Protein AF-A0A2M6ZY65-F1 (afdb_monomer_lite)

pLDDT: mean 92.09, std 5.79, range [55.28, 96.69]

Structure (mmCIF, N/CA/C/O backbone):
data_AF-A0A2M6ZY65-F1
#
_entry.id   AF-A0A2M6ZY65-F1
#
loop_
_atom_site.group_PDB
_atom_site.id
_atom_site.type_symbol
_atom_site.label_atom_id
_atom_site.label_alt_id
_atom_site.label_comp_id
_atom_site.label_asym_id
_atom_site.label_entity_id
_atom_site.label_seq_id
_atom_site.pdbx_PDB_ins_code
_atom_site.Cartn_x
_atom_site.Cartn_y
_atom_site.Cartn_z
_atom_site.occupancy
_atom_site.B_iso_or_equiv
_atom_site.auth_seq_id
_atom_site.auth_comp_id
_atom_site.auth_asym_id
_atom_site.auth_atom_id
_atom_site.pdbx_PDB_model_num
ATOM 1 N N . MET A 1 1 ? -19.232 5.343 39.279 1.00 91.12 1 MET A N 1
ATOM 2 C CA . MET A 1 1 ? -18.001 4.617 38.867 1.00 91.12 1 MET A CA 1
ATOM 3 C C . MET A 1 1 ? -17.175 5.517 37.962 1.00 91.12 1 MET A C 1
ATOM 5 O O . MET A 1 1 ? -17.716 6.504 37.488 1.00 91.12 1 MET A O 1
ATOM 9 N N . GLN A 1 2 ? -15.892 5.229 37.730 1.00 94.69 2 GLN A N 1
ATOM 10 C CA . GLN A 1 2 ? -15.025 6.098 36.925 1.00 94.69 2 GLN A CA 1
ATOM 11 C C . GLN A 1 2 ? -14.389 5.322 35.768 1.00 94.69 2 GLN A C 1
ATOM 13 O O . GLN A 1 2 ? -13.872 4.224 35.966 1.00 94.69 2 GLN A O 1
ATOM 18 N N . CYS A 1 3 ? -14.427 5.889 34.561 1.00 94.38 3 CYS A N 1
ATOM 19 C CA . CYS A 1 3 ? -13.760 5.318 33.395 1.00 94.38 3 CYS A CA 1
ATOM 20 C C . CYS A 1 3 ? -12.231 5.409 33.554 1.00 94.38 3 CYS A C 1
ATOM 22 O O . CYS A 1 3 ? -11.716 6.518 33.704 1.00 94.38 3 CYS A O 1
ATOM 24 N N . PRO A 1 4 ? -11.478 4.296 33.458 1.00 93.88 4 PRO A N 1
ATOM 25 C CA . PRO A 1 4 ? -10.026 4.307 33.648 1.00 93.88 4 PRO A CA 1
ATOM 26 C C . PRO A 1 4 ? -9.258 4.940 32.478 1.00 93.88 4 PRO A C 1
ATOM 28 O O . PRO A 1 4 ? -8.078 5.240 32.619 1.00 93.88 4 PRO A O 1
ATOM 31 N N . VAL A 1 5 ? -9.903 5.133 31.322 1.00 93.81 5 VAL A N 1
ATOM 32 C CA . VAL A 1 5 ? -9.260 5.679 30.115 1.00 93.81 5 VAL A CA 1
ATOM 33 C C . VAL A 1 5 ? -9.336 7.205 30.080 1.00 93.81 5 VAL A C 1
ATOM 35 O O . VAL A 1 5 ? -8.338 7.864 29.807 1.00 93.81 5 VAL A O 1
ATOM 38 N N . CYS A 1 6 ? -10.510 7.777 30.361 1.00 94.06 6 CYS A N 1
ATOM 39 C CA . CYS A 1 6 ? -10.744 9.223 30.259 1.00 94.06 6 CYS A CA 1
ATOM 40 C C . CYS A 1 6 ? -11.062 9.911 31.591 1.00 94.06 6 CYS A C 1
ATOM 42 O O . CYS A 1 6 ? -11.256 11.123 31.616 1.00 94.06 6 CYS A O 1
ATOM 44 N N . GLY A 1 7 ? -11.165 9.159 32.692 1.00 93.44 7 GLY A N 1
ATOM 45 C CA . GLY A 1 7 ? -11.458 9.699 34.021 1.00 93.44 7 GLY A CA 1
ATOM 46 C C . GLY A 1 7 ? -12.900 10.174 34.223 1.00 93.44 7 GLY A C 1
ATOM 47 O O . GLY A 1 7 ? -13.213 10.688 35.295 1.00 93.44 7 GLY A O 1
ATOM 48 N N . ARG A 1 8 ? -13.788 10.009 33.232 1.00 94.25 8 ARG A N 1
ATOM 49 C CA . ARG A 1 8 ? -15.199 10.408 33.323 1.00 94.25 8 ARG A CA 1
ATOM 50 C C . ARG A 1 8 ? -15.939 9.587 34.381 1.00 94.25 8 ARG A C 1
ATOM 52 O O . ARG A 1 8 ? -15.872 8.357 34.364 1.00 94.25 8 ARG A O 1
ATOM 59 N N . GLU A 1 9 ? -16.687 10.262 35.250 1.00 95.88 9 GLU A N 1
ATOM 60 C CA . GLU A 1 9 ? -17.648 9.608 36.141 1.00 95.88 9 GLU A CA 1
ATOM 61 C C . GLU A 1 9 ? -18.894 9.153 35.368 1.00 95.88 9 GLU A C 1
ATOM 63 O O . GLU A 1 9 ? -19.422 9.872 34.516 1.00 95.88 9 GLU A O 1
ATOM 68 N N . VAL A 1 10 ? -19.338 7.934 35.659 1.00 94.38 10 VAL A N 1
ATOM 69 C CA . VAL A 1 10 ? -20.491 7.261 35.049 1.00 94.38 10 VAL A CA 1
ATOM 70 C C . VAL A 1 10 ? -21.372 6.646 36.131 1.00 94.38 10 VAL A C 1
ATOM 72 O O . VAL A 1 10 ? -20.880 6.252 37.200 1.00 94.38 10 VAL A O 1
ATOM 75 N N . ASN A 1 11 ? -22.670 6.576 35.859 1.00 92.75 11 ASN A N 1
ATOM 76 C CA . ASN A 1 11 ? -23.680 6.242 36.859 1.00 92.75 11 ASN A CA 1
ATOM 77 C C . ASN A 1 11 ? -23.746 4.737 37.128 1.00 92.75 11 ASN A C 1
ATOM 79 O O . ASN A 1 11 ? -23.867 4.320 38.279 1.00 92.75 11 ASN A O 1
ATOM 83 N N . ASP A 1 12 ? -23.609 3.927 36.077 1.00 95.00 12 ASP A N 1
ATOM 84 C CA . ASP A 1 12 ? -23.749 2.475 36.133 1.00 95.00 12 ASP A CA 1
ATOM 85 C C . ASP A 1 12 ? -22.747 1.741 35.224 1.00 95.00 12 ASP A C 1
ATOM 87 O O . ASP A 1 12 ? -21.889 2.335 34.559 1.00 95.00 12 ASP A O 1
ATOM 91 N N . GLU A 1 13 ? -22.791 0.411 35.287 1.00 94.12 13 GLU A N 1
ATOM 92 C CA . GLU A 1 13 ? -21.838 -0.459 34.601 1.00 94.12 13 GLU A CA 1
ATOM 93 C C . GLU A 1 13 ? -22.082 -0.460 33.088 1.00 94.12 13 GLU A C 1
ATOM 95 O O . GLU A 1 13 ? -21.135 -0.560 32.309 1.00 94.12 13 GLU A O 1
ATOM 100 N N . ALA A 1 14 ? -23.332 -0.272 32.656 1.00 95.94 14 ALA A N 1
ATOM 101 C CA . ALA A 1 14 ? -23.675 -0.193 31.245 1.00 95.94 14 ALA A CA 1
ATOM 102 C C . ALA A 1 14 ? -23.091 1.078 30.607 1.00 95.94 14 ALA A C 1
ATOM 104 O O . ALA A 1 14 ? -22.488 1.008 29.533 1.00 95.94 14 ALA A O 1
ATOM 105 N N . GLU A 1 15 ? -23.183 2.224 31.286 1.00 95.44 15 GLU A N 1
ATOM 106 C CA . GLU A 1 15 ? -22.538 3.472 30.872 1.00 95.44 15 GLU A CA 1
ATOM 107 C C . GLU A 1 15 ? -21.007 3.349 30.857 1.00 95.44 15 GLU A C 1
ATOM 109 O O . GLU A 1 15 ? -20.357 3.840 29.927 1.00 95.44 15 GLU A O 1
ATOM 114 N N . LEU A 1 16 ? -20.419 2.660 31.843 1.00 95.75 16 LEU A N 1
ATOM 115 C CA . LEU A 1 16 ? -18.979 2.393 31.877 1.00 95.75 16 LEU A CA 1
ATOM 116 C C . LEU A 1 16 ? -18.536 1.556 30.670 1.00 95.75 16 LEU A C 1
ATOM 118 O O . LEU A 1 16 ? -17.585 1.923 29.977 1.00 95.75 16 LEU A O 1
ATOM 122 N N . MET A 1 17 ? -19.251 0.468 30.382 1.00 96.19 17 MET A N 1
ATOM 123 C CA . MET A 1 17 ? -18.965 -0.415 29.250 1.00 96.19 17 MET A CA 1
ATOM 124 C C . MET A 1 17 ? -19.149 0.294 27.907 1.00 96.19 17 MET A C 1
ATOM 126 O O . MET A 1 17 ? -18.331 0.117 26.999 1.00 96.19 17 MET A O 1
ATOM 130 N N . ALA A 1 18 ? -20.163 1.151 27.776 1.00 96.25 18 ALA A N 1
ATOM 131 C CA . ALA A 1 18 ? -20.350 1.980 26.589 1.00 96.25 18 ALA A CA 1
ATOM 132 C C . ALA A 1 18 ? -19.190 2.975 26.401 1.00 96.25 18 ALA A C 1
ATOM 134 O O . ALA A 1 18 ? -18.673 3.125 25.289 1.00 96.25 18 ALA A O 1
ATOM 135 N N . CYS A 1 19 ? -18.730 3.612 27.484 1.00 95.38 19 CYS A N 1
ATOM 136 C CA . CYS A 1 19 ? -17.587 4.525 27.459 1.00 95.38 19 CYS A CA 1
ATOM 137 C C . CYS A 1 19 ? -16.294 3.807 27.040 1.00 95.38 19 CYS A C 1
ATOM 139 O O . CYS A 1 19 ? -15.581 4.283 26.156 1.00 95.38 19 CYS A O 1
ATOM 141 N N . LEU A 1 20 ? -16.013 2.639 27.625 1.00 96.19 20 LEU A N 1
ATOM 142 C CA . LEU A 1 20 ? -14.854 1.811 27.278 1.00 96.19 20 LEU A CA 1
ATOM 143 C C . LEU A 1 20 ? -14.895 1.346 25.817 1.00 96.19 20 LEU A C 1
ATOM 145 O O . LEU A 1 20 ? -13.900 1.458 25.103 1.00 96.19 20 LEU A O 1
ATOM 149 N N . THR A 1 21 ? -16.059 0.898 25.343 1.00 96.19 21 THR A N 1
ATOM 150 C CA . THR A 1 21 ? -16.242 0.455 23.952 1.00 96.19 21 THR A CA 1
ATOM 151 C C . THR A 1 21 ? -15.987 1.591 22.960 1.00 96.19 21 THR A C 1
ATOM 153 O O . THR A 1 21 ? -15.378 1.377 21.909 1.00 96.19 21 THR A O 1
ATOM 156 N N . ASN A 1 22 ? -16.411 2.814 23.288 1.00 96.50 22 ASN A N 1
ATOM 157 C CA . ASN A 1 22 ? -16.130 3.979 22.453 1.00 96.50 22 ASN A CA 1
ATOM 158 C C . ASN A 1 22 ? -14.630 4.278 22.384 1.00 96.50 22 ASN A C 1
ATOM 160 O O . ASN A 1 22 ? -14.116 4.456 21.281 1.00 96.50 22 ASN A O 1
ATOM 164 N N . HIS A 1 23 ? -13.911 4.229 23.507 1.00 96.31 23 HIS A N 1
ATOM 165 C CA . HIS A 1 23 ? -12.458 4.408 23.494 1.00 96.31 23 HIS A CA 1
ATOM 166 C C . HIS A 1 23 ? -11.732 3.331 22.695 1.00 96.31 23 HIS A C 1
ATOM 168 O O . HIS A 1 23 ? -10.832 3.648 21.924 1.00 96.31 23 HIS A O 1
ATOM 174 N N . MET A 1 24 ? -12.144 2.067 22.811 1.00 95.19 24 MET A N 1
ATOM 175 C CA . MET A 1 24 ? -11.568 0.996 21.994 1.00 95.19 24 MET A CA 1
ATOM 176 C C . MET A 1 24 ? -11.770 1.254 20.495 1.00 95.19 24 MET A C 1
ATOM 178 O O . MET A 1 24 ? -10.861 1.022 19.700 1.00 95.19 24 MET A O 1
ATOM 182 N N . ARG A 1 25 ? -12.937 1.776 20.095 1.00 96.69 25 ARG A N 1
ATOM 183 C CA . ARG A 1 25 ? -13.215 2.144 18.699 1.00 96.69 25 ARG A CA 1
ATOM 184 C C . ARG A 1 25 ? -12.363 3.326 18.230 1.00 96.69 25 ARG A C 1
ATOM 186 O O . ARG A 1 25 ? -11.849 3.301 17.109 1.00 96.69 25 ARG A O 1
ATOM 193 N N . GLU A 1 26 ? -12.229 4.357 19.059 1.00 96.56 26 GLU A N 1
ATOM 194 C CA . GLU A 1 26 ? -11.381 5.522 18.778 1.00 96.56 26 GLU A CA 1
ATOM 195 C C . GLU A 1 26 ? -9.919 5.105 18.612 1.00 96.56 26 GLU A C 1
ATOM 197 O O . GLU A 1 26 ? -9.275 5.484 17.632 1.00 96.56 26 GLU A O 1
ATOM 202 N N . GLU A 1 27 ? -9.428 4.256 19.512 1.00 95.38 27 GLU A N 1
ATOM 203 C CA . GLU A 1 27 ? -8.069 3.728 19.482 1.00 95.38 27 GLU A CA 1
ATOM 204 C C . GLU A 1 27 ? -7.821 2.875 18.236 1.00 95.38 27 GLU A C 1
ATOM 206 O O . GLU A 1 27 ? -6.848 3.104 17.520 1.00 95.38 27 GLU A O 1
ATOM 211 N N . ALA A 1 28 ? -8.737 1.963 17.900 1.00 95.25 28 ALA A N 1
ATOM 212 C CA . ALA A 1 28 ? -8.650 1.173 16.674 1.00 95.25 28 ALA A CA 1
ATOM 213 C C . ALA A 1 28 ? -8.623 2.067 15.420 1.00 95.25 28 ALA A C 1
ATOM 215 O O . ALA A 1 28 ? -7.847 1.837 14.493 1.00 95.25 28 ALA A O 1
ATOM 216 N N . THR A 1 29 ? -9.427 3.134 15.405 1.00 96.12 29 THR A N 1
ATOM 217 C CA . THR A 1 29 ? -9.440 4.108 14.302 1.00 96.12 29 THR A CA 1
ATOM 218 C C . THR A 1 29 ? -8.118 4.873 14.213 1.00 96.12 29 THR A C 1
ATOM 220 O O . THR A 1 29 ? -7.620 5.126 13.113 1.00 96.12 29 THR A O 1
ATOM 223 N N . ARG A 1 30 ? -7.532 5.251 15.354 1.00 95.81 30 ARG A N 1
ATOM 224 C CA . ARG A 1 30 ? -6.224 5.914 15.413 1.00 95.81 30 ARG A CA 1
ATOM 225 C C . ARG A 1 30 ? -5.125 4.997 14.883 1.00 95.81 30 ARG A C 1
ATOM 227 O O . ARG A 1 30 ? -4.390 5.407 13.988 1.00 95.81 30 ARG A O 1
ATOM 234 N N . GLN A 1 31 ? -5.079 3.756 15.357 1.00 95.38 31 GLN A N 1
ATOM 235 C CA . GLN A 1 31 ? -4.108 2.755 14.915 1.00 95.38 31 GLN A CA 1
ATOM 236 C C . GLN A 1 31 ? -4.227 2.465 13.417 1.00 95.38 31 GLN A C 1
ATOM 238 O O . GLN A 1 31 ? -3.216 2.412 12.722 1.00 95.38 31 GLN A O 1
ATOM 243 N N . ALA A 1 32 ? -5.448 2.368 12.879 1.00 95.12 32 ALA A N 1
ATOM 244 C CA . ALA A 1 32 ? -5.657 2.195 11.442 1.00 95.12 32 ALA A CA 1
ATOM 245 C C . ALA A 1 32 ? -5.067 3.360 10.624 1.00 95.12 32 ALA A C 1
ATOM 247 O O . ALA A 1 32 ? -4.404 3.137 9.609 1.00 95.12 32 ALA A O 1
ATOM 248 N N . LYS A 1 33 ? -5.247 4.607 11.084 1.00 95.38 33 LYS A N 1
ATOM 249 C CA . LYS A 1 33 ? -4.667 5.799 10.439 1.00 95.38 33 LYS A CA 1
ATOM 250 C C . LYS A 1 33 ? -3.143 5.833 10.538 1.00 95.38 33 LYS A C 1
ATOM 252 O O . LYS A 1 33 ? -2.477 6.207 9.574 1.00 95.38 33 LYS A O 1
ATOM 257 N N . GLU A 1 34 ? -2.582 5.474 11.687 1.00 95.62 34 GLU A N 1
ATOM 258 C CA . GLU A 1 34 ? -1.129 5.399 11.871 1.00 95.62 34 GLU A CA 1
ATOM 259 C C . GLU A 1 34 ? -0.514 4.326 10.976 1.00 95.62 34 GLU A C 1
ATOM 261 O O . GLU A 1 34 ? 0.455 4.596 10.268 1.00 95.62 34 GLU A O 1
ATOM 266 N N . MET A 1 35 ? -1.138 3.153 10.906 1.00 94.19 35 MET A N 1
ATOM 267 C CA . MET A 1 35 ? -0.718 2.081 10.014 1.00 94.19 35 MET A CA 1
ATOM 268 C C . MET A 1 35 ? -0.789 2.509 8.542 1.00 94.19 35 MET A C 1
ATOM 270 O O . MET A 1 35 ? 0.166 2.296 7.797 1.00 94.19 35 MET A O 1
ATOM 274 N N . GLN A 1 36 ? -1.854 3.206 8.126 1.00 93.81 36 GLN A N 1
ATOM 275 C CA . GLN A 1 36 ? -1.945 3.782 6.780 1.00 93.81 36 GLN A CA 1
ATOM 276 C C . GLN A 1 36 ? -0.784 4.746 6.484 1.00 93.81 36 GLN A C 1
ATOM 278 O O . GLN A 1 36 ? -0.211 4.702 5.396 1.00 93.81 36 GLN A O 1
ATOM 283 N N . ARG A 1 37 ? -0.401 5.601 7.441 1.00 94.50 37 ARG A N 1
ATOM 284 C CA . ARG A 1 37 ? 0.749 6.507 7.279 1.00 94.50 37 ARG A CA 1
ATOM 285 C C . ARG A 1 37 ? 2.057 5.744 7.106 1.00 94.50 37 ARG A C 1
ATOM 287 O O . ARG A 1 37 ? 2.837 6.098 6.227 1.00 94.50 37 ARG A O 1
ATOM 294 N N . VAL A 1 38 ? 2.278 4.695 7.897 1.00 94.56 38 VAL A N 1
ATOM 295 C CA . VAL A 1 38 ? 3.470 3.842 7.778 1.00 94.56 38 VAL A CA 1
ATOM 296 C C . VAL A 1 38 ? 3.535 3.188 6.396 1.00 94.56 38 VAL A C 1
ATOM 298 O O . VAL A 1 38 ? 4.581 3.241 5.752 1.00 94.56 38 VAL A O 1
ATOM 301 N N . TYR A 1 39 ? 2.417 2.655 5.893 1.00 91.38 39 TYR A N 1
ATOM 3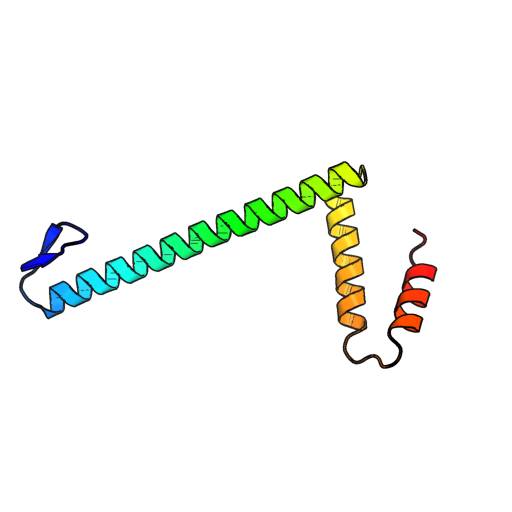02 C CA . TYR A 1 39 ? 2.353 2.099 4.539 1.00 91.38 39 TYR A CA 1
ATOM 303 C C . TYR A 1 39 ? 2.695 3.138 3.465 1.00 91.38 39 TYR A C 1
ATOM 305 O O . TYR A 1 39 ? 3.514 2.863 2.590 1.00 91.38 39 TYR A O 1
ATOM 313 N N . LEU A 1 40 ? 2.135 4.350 3.553 1.00 91.44 40 LEU A N 1
ATOM 314 C CA . LEU A 1 40 ? 2.447 5.430 2.612 1.00 91.44 40 LEU A CA 1
ATOM 315 C C . LEU A 1 40 ? 3.931 5.819 2.651 1.00 91.44 40 LEU A C 1
ATOM 317 O O . LEU A 1 40 ? 4.541 5.995 1.599 1.00 91.44 40 LEU A O 1
ATOM 321 N N . MET A 1 41 ? 4.528 5.914 3.842 1.00 93.56 41 MET A N 1
ATOM 322 C CA . MET A 1 41 ? 5.958 6.203 3.989 1.00 93.56 41 MET A CA 1
ATOM 323 C C . MET A 1 41 ? 6.832 5.096 3.393 1.00 93.56 41 MET A C 1
ATOM 325 O O . MET A 1 41 ? 7.832 5.390 2.740 1.00 93.56 41 MET A O 1
ATOM 329 N N . MET A 1 42 ? 6.449 3.831 3.575 1.00 94.12 42 MET A N 1
ATOM 330 C CA . MET A 1 42 ? 7.160 2.698 2.987 1.00 94.12 42 MET A CA 1
ATOM 331 C C . MET A 1 42 ? 7.100 2.733 1.456 1.00 94.12 42 MET A C 1
ATOM 333 O O . MET A 1 42 ? 8.143 2.621 0.813 1.00 94.12 42 MET A O 1
ATOM 337 N N . MET A 1 43 ? 5.920 2.959 0.869 1.00 91.44 43 MET A N 1
ATOM 338 C CA . MET A 1 43 ? 5.781 3.093 -0.587 1.00 91.44 43 MET A CA 1
ATOM 339 C C . MET A 1 43 ? 6.575 4.286 -1.125 1.00 91.44 43 MET A C 1
ATOM 341 O O . MET A 1 43 ? 7.247 4.166 -2.144 1.00 91.44 43 MET A O 1
ATOM 345 N N . ALA A 1 44 ? 6.547 5.427 -0.429 1.00 91.94 44 ALA A N 1
ATOM 346 C CA . ALA A 1 44 ? 7.328 6.600 -0.811 1.00 91.94 44 ALA A CA 1
ATOM 347 C C . ALA A 1 44 ? 8.839 6.312 -0.790 1.00 91.94 44 ALA A C 1
ATOM 349 O O . ALA A 1 44 ? 9.554 6.723 -1.702 1.00 91.94 44 ALA A O 1
ATOM 350 N N . SER A 1 45 ? 9.322 5.567 0.209 1.00 94.12 45 SER A N 1
ATOM 351 C CA . SER A 1 45 ? 10.719 5.124 0.288 1.00 94.12 45 SER A CA 1
ATOM 352 C C . SER A 1 45 ? 11.089 4.188 -0.866 1.00 94.12 45 SER A C 1
ATOM 354 O O . SER A 1 45 ? 12.099 4.405 -1.532 1.00 94.12 45 SER A O 1
ATOM 356 N N . GLN A 1 46 ? 10.245 3.195 -1.168 1.00 91.81 46 GLN A N 1
ATOM 357 C CA . GLN A 1 46 ? 10.455 2.267 -2.285 1.00 91.81 46 GLN A CA 1
ATOM 358 C C . GLN A 1 46 ? 10.481 2.990 -3.635 1.00 91.81 46 GLN A C 1
ATOM 360 O O . GLN A 1 46 ? 11.390 2.755 -4.429 1.00 91.81 46 GLN A O 1
ATOM 365 N N . LEU A 1 47 ? 9.539 3.910 -3.866 1.00 92.62 47 LEU A N 1
ATOM 366 C CA . LEU A 1 47 ? 9.509 4.744 -5.066 1.00 92.62 47 LEU A CA 1
ATOM 367 C C . LEU A 1 47 ? 10.764 5.615 -5.161 1.00 92.62 47 LEU A C 1
ATOM 369 O O . LEU A 1 47 ? 11.392 5.671 -6.210 1.00 92.62 47 LEU A O 1
ATOM 373 N N . THR A 1 48 ? 11.169 6.247 -4.057 1.00 91.94 48 THR A N 1
ATOM 374 C CA . THR A 1 48 ? 12.388 7.069 -4.015 1.00 91.94 48 THR A CA 1
ATOM 375 C C . THR A 1 48 ? 13.623 6.240 -4.353 1.00 91.94 48 THR A C 1
ATOM 377 O O . THR A 1 48 ? 14.427 6.662 -5.178 1.00 91.94 48 THR A O 1
ATOM 380 N N . MET A 1 49 ? 13.767 5.052 -3.755 1.00 95.00 49 MET A N 1
ATOM 381 C CA . MET A 1 49 ? 14.884 4.160 -4.057 1.00 95.00 49 MET A CA 1
ATOM 382 C C . MET A 1 49 ? 14.887 3.737 -5.520 1.00 95.00 49 MET A C 1
ATOM 384 O O . MET A 1 49 ? 15.934 3.829 -6.143 1.00 95.00 49 MET A O 1
ATOM 388 N N . ALA A 1 50 ? 13.741 3.334 -6.073 1.00 90.81 50 ALA A N 1
ATOM 389 C CA . ALA A 1 50 ? 13.635 2.965 -7.481 1.00 90.81 50 ALA A CA 1
ATOM 390 C C . ALA A 1 50 ? 14.057 4.122 -8.400 1.00 90.81 50 ALA A C 1
ATOM 392 O O . ALA A 1 50 ? 14.912 3.931 -9.255 1.00 90.81 50 ALA A O 1
ATOM 393 N N . CYS A 1 51 ? 13.562 5.342 -8.162 1.00 92.06 51 CYS A N 1
ATOM 394 C CA . CYS A 1 51 ? 13.975 6.521 -8.929 1.00 92.06 51 CYS A CA 1
ATOM 395 C C . CYS A 1 51 ? 15.488 6.772 -8.849 1.00 92.06 51 CYS A C 1
ATOM 397 O O . CYS A 1 51 ? 16.121 7.087 -9.855 1.00 92.06 51 CYS A O 1
ATOM 399 N N . VAL A 1 52 ? 16.077 6.644 -7.654 1.00 94.19 52 VAL A N 1
ATOM 400 C CA . VAL A 1 52 ? 17.514 6.867 -7.440 1.00 94.19 52 VAL A CA 1
ATOM 401 C C . VAL A 1 52 ? 18.353 5.789 -8.125 1.00 94.19 52 VAL A C 1
ATOM 403 O O . VAL A 1 52 ? 19.358 6.122 -8.746 1.00 94.19 52 VAL A O 1
ATOM 406 N N . THR A 1 53 ? 17.964 4.516 -8.030 1.00 95.06 53 THR A N 1
ATOM 407 C CA . THR A 1 53 ? 18.741 3.400 -8.588 1.00 95.06 53 THR A CA 1
ATOM 408 C C . THR A 1 53 ? 18.661 3.327 -10.106 1.00 95.06 53 THR A C 1
ATOM 410 O O . THR A 1 53 ? 19.636 2.924 -10.735 1.00 95.06 53 THR A O 1
ATOM 413 N N . THR A 1 54 ? 17.534 3.720 -10.703 1.00 90.69 54 THR A N 1
ATOM 414 C CA . THR A 1 54 ? 17.342 3.696 -12.161 1.00 90.69 54 THR A CA 1
ATOM 415 C C . THR A 1 54 ? 17.573 5.053 -12.823 1.00 90.69 54 THR A C 1
ATOM 417 O O . THR A 1 54 ? 17.451 5.163 -14.041 1.00 90.69 54 THR A O 1
ATOM 420 N N . HIS A 1 55 ? 17.902 6.092 -12.044 1.00 92.50 55 HIS A N 1
ATOM 421 C CA . HIS A 1 55 ? 17.987 7.482 -12.505 1.00 92.50 55 HIS A CA 1
ATOM 422 C C . HIS A 1 55 ? 16.732 7.943 -13.270 1.00 92.50 55 HIS A C 1
ATOM 424 O O . HIS A 1 55 ? 16.820 8.717 -14.223 1.00 92.50 55 HIS A O 1
ATOM 430 N N . SER A 1 56 ? 15.560 7.452 -12.866 1.00 93.19 56 SER A N 1
ATOM 431 C CA . SER A 1 56 ? 14.280 7.718 -13.531 1.00 93.19 56 SER A CA 1
ATOM 432 C C . SER A 1 56 ? 13.413 8.677 -12.722 1.00 93.19 56 SER A C 1
ATOM 434 O O . SER A 1 56 ? 13.615 8.867 -11.519 1.00 93.19 56 SER A O 1
ATOM 436 N N . THR A 1 57 ? 12.423 9.292 -13.371 1.00 93.81 57 THR A N 1
ATOM 437 C CA . THR A 1 57 ? 11.444 10.111 -12.651 1.00 93.81 57 THR A CA 1
ATOM 438 C C . THR A 1 57 ? 10.429 9.224 -11.918 1.00 93.81 57 THR A C 1
ATOM 440 O O . THR A 1 57 ? 10.200 8.081 -12.323 1.00 93.81 57 THR A O 1
ATOM 443 N N . PRO A 1 58 ? 9.761 9.728 -10.862 1.00 90.38 58 PRO A N 1
ATOM 444 C CA . PRO A 1 58 ? 8.665 9.002 -10.220 1.00 90.38 58 PRO A CA 1
ATOM 445 C C . PRO A 1 58 ? 7.569 8.571 -11.198 1.00 90.38 58 PRO A C 1
ATOM 447 O O . PRO A 1 58 ? 7.006 7.491 -11.046 1.00 90.38 58 PRO A O 1
ATOM 450 N N . GLN A 1 59 ? 7.280 9.396 -12.207 1.00 92.25 59 GLN A N 1
ATOM 451 C CA . GLN A 1 59 ? 6.307 9.086 -13.249 1.00 92.25 59 GLN A CA 1
ATOM 452 C C . GLN A 1 59 ? 6.736 7.868 -14.073 1.00 92.25 59 GLN A C 1
ATOM 454 O O . GLN A 1 59 ? 5.915 6.980 -14.290 1.00 92.25 59 GLN A O 1
ATOM 459 N N . ASP A 1 60 ? 8.008 7.791 -14.466 1.00 91.44 60 ASP A N 1
ATOM 460 C CA . ASP A 1 60 ? 8.539 6.663 -15.242 1.00 91.44 60 ASP A CA 1
ATOM 461 C C . ASP A 1 60 ? 8.502 5.361 -14.433 1.00 91.44 60 ASP A C 1
ATOM 463 O O . ASP A 1 60 ? 8.094 4.315 -14.940 1.00 91.44 60 ASP A O 1
ATOM 467 N N . VAL A 1 61 ? 8.877 5.424 -13.149 1.00 91.12 61 VAL A N 1
ATOM 468 C CA . VAL A 1 61 ? 8.852 4.260 -12.250 1.00 91.12 61 VAL A CA 1
ATOM 469 C C . VAL A 1 61 ? 7.425 3.761 -12.035 1.00 91.12 61 VAL A C 1
ATOM 471 O O . VAL A 1 61 ? 7.178 2.560 -12.118 1.00 91.12 61 VAL A O 1
ATOM 474 N N . VAL A 1 62 ? 6.470 4.663 -11.784 1.00 90.00 62 VAL A N 1
ATOM 475 C CA . VAL A 1 62 ? 5.056 4.293 -11.616 1.00 90.00 62 VAL A CA 1
ATOM 476 C C . VAL A 1 62 ? 4.466 3.753 -12.920 1.00 90.00 62 VAL A C 1
ATOM 478 O O . VAL A 1 62 ? 3.721 2.776 -12.878 1.00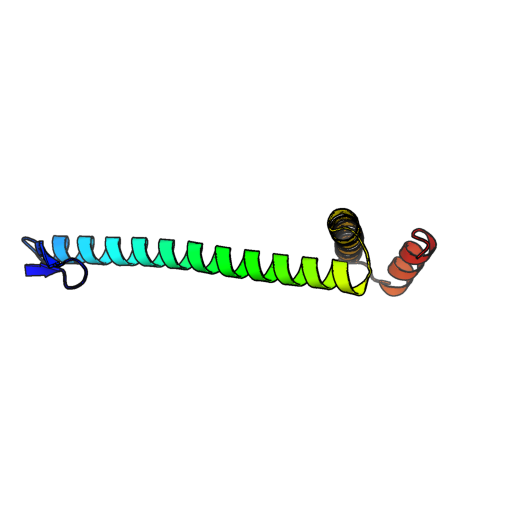 90.00 62 VAL A O 1
ATOM 481 N N . GLY A 1 63 ? 4.818 4.341 -14.068 1.00 90.19 63 GLY A N 1
ATOM 482 C CA . GLY A 1 63 ? 4.424 3.839 -15.385 1.00 90.19 63 GLY A CA 1
ATOM 483 C C . GLY A 1 63 ? 4.921 2.413 -15.614 1.00 90.19 63 GLY A C 1
ATOM 484 O O . GLY A 1 63 ? 4.119 1.513 -15.852 1.00 90.19 63 GLY A O 1
ATOM 485 N N . THR A 1 64 ? 6.220 2.189 -15.411 1.00 89.38 64 THR A N 1
ATOM 486 C CA . THR A 1 64 ? 6.850 0.863 -15.524 1.00 89.38 64 THR A CA 1
ATOM 487 C C . THR A 1 64 ? 6.212 -0.142 -14.564 1.00 89.38 64 THR A C 1
ATOM 489 O O . THR A 1 64 ? 5.906 -1.268 -14.950 1.00 89.38 64 THR A O 1
ATOM 492 N N . PHE A 1 65 ? 5.962 0.256 -13.312 1.00 89.25 65 PHE A N 1
ATOM 493 C CA . PHE A 1 65 ? 5.264 -0.587 -12.342 1.00 89.25 65 PHE A CA 1
ATOM 494 C C . PHE A 1 65 ? 3.865 -0.978 -12.834 1.00 89.25 65 PHE A C 1
ATOM 496 O O . PHE A 1 65 ? 3.494 -2.144 -12.730 1.00 89.25 65 PHE A O 1
ATOM 503 N N . GLY A 1 66 ? 3.102 -0.032 -13.387 1.00 90.06 66 GLY A N 1
ATOM 504 C CA . GLY A 1 66 ? 1.773 -0.289 -13.943 1.00 90.06 66 GLY A CA 1
ATOM 505 C C . GLY A 1 66 ? 1.797 -1.266 -15.120 1.00 90.06 66 GLY A C 1
ATOM 506 O O . GLY A 1 66 ? 0.973 -2.177 -15.172 1.00 90.06 66 GLY A O 1
ATOM 507 N N . GLU A 1 67 ? 2.763 -1.130 -16.028 1.00 91.69 67 GLU A N 1
ATOM 508 C CA . GLU A 1 67 ? 2.937 -2.051 -17.158 1.00 91.69 67 GLU A CA 1
ATOM 509 C C . GLU A 1 67 ? 3.291 -3.472 -16.696 1.00 91.69 67 GLU A C 1
ATOM 511 O O . GLU A 1 67 ? 2.682 -4.443 -17.151 1.00 91.69 67 GLU A O 1
ATOM 516 N N . VAL A 1 68 ? 4.225 -3.600 -15.746 1.00 90.06 68 VAL A N 1
ATOM 517 C CA . VAL A 1 68 ? 4.602 -4.894 -15.155 1.00 90.06 68 VAL A CA 1
ATOM 518 C C . VAL A 1 68 ? 3.433 -5.505 -14.384 1.00 90.06 68 VAL A C 1
ATOM 520 O O . VAL A 1 68 ? 3.189 -6.704 -14.492 1.00 90.06 68 VAL A O 1
ATOM 523 N N . TYR A 1 69 ? 2.676 -4.703 -13.634 1.00 90.31 69 TYR A N 1
ATOM 524 C CA . TYR A 1 69 ? 1.486 -5.175 -12.930 1.00 90.31 69 TYR A CA 1
ATOM 525 C C . TYR A 1 69 ? 0.433 -5.711 -13.907 1.00 90.31 69 TYR A C 1
ATOM 527 O O . TYR A 1 69 ? -0.043 -6.831 -13.733 1.00 90.31 69 TYR A O 1
ATOM 535 N N . GLY A 1 70 ? 0.145 -4.974 -14.984 1.00 91.69 70 GLY A N 1
ATOM 536 C CA . GLY A 1 70 ? -0.773 -5.425 -16.030 1.00 91.69 70 GLY A CA 1
ATOM 537 C C . GLY A 1 70 ? -0.295 -6.697 -16.742 1.00 91.69 70 GLY A C 1
ATOM 538 O O . GLY A 1 70 ? -1.108 -7.560 -17.075 1.00 91.69 70 GLY A O 1
ATOM 539 N N . LEU A 1 71 ? 1.018 -6.870 -16.941 1.00 91.44 71 LEU A N 1
ATOM 540 C CA . LEU A 1 71 ? 1.575 -8.146 -17.402 1.00 91.44 71 LEU A CA 1
ATOM 541 C C . LEU A 1 71 ? 1.250 -9.269 -16.408 1.00 91.44 71 LEU A C 1
ATOM 543 O O . LEU A 1 71 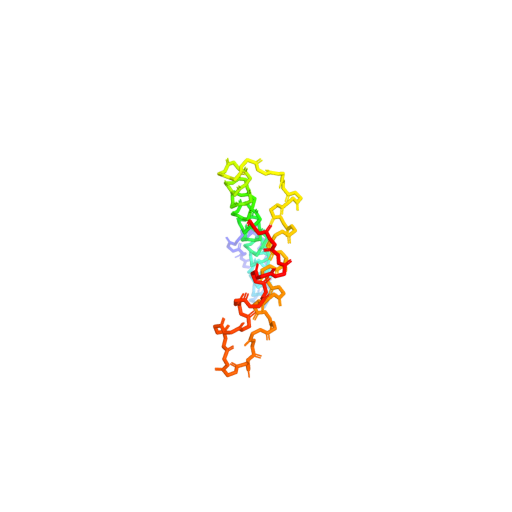? 0.710 -10.292 -16.817 1.00 91.44 71 LEU A O 1
ATOM 547 N N . LEU A 1 72 ? 1.538 -9.084 -15.116 1.00 91.56 72 LEU A N 1
ATOM 548 C CA . LEU A 1 72 ? 1.285 -10.099 -14.089 1.00 91.56 72 LEU A CA 1
ATOM 549 C C . LEU A 1 72 ? -0.194 -10.498 -14.012 1.00 91.56 72 LEU A C 1
ATOM 551 O O . LEU A 1 72 ? -0.486 -11.686 -13.896 1.00 91.56 72 LEU A O 1
ATOM 555 N N . GLU A 1 73 ? -1.117 -9.542 -14.132 1.00 93.75 73 GLU A N 1
ATOM 556 C CA . GLU A 1 73 ? -2.554 -9.828 -14.203 1.00 93.75 73 GLU A CA 1
ATOM 557 C C . GLU A 1 73 ? -2.914 -10.683 -15.428 1.00 93.75 73 GLU A C 1
ATOM 559 O O . GLU A 1 73 ? -3.663 -11.652 -15.306 1.00 93.75 73 GLU A O 1
ATOM 564 N N . ASN A 1 74 ? -2.336 -10.388 -16.596 1.00 89.88 74 ASN A N 1
ATOM 565 C CA . ASN A 1 74 ? -2.577 -11.145 -17.831 1.00 89.88 74 ASN A CA 1
ATOM 566 C C . ASN A 1 74 ? -2.001 -12.571 -17.811 1.00 89.88 74 ASN A C 1
ATOM 568 O O . ASN A 1 74 ? -2.460 -13.431 -18.567 1.00 89.88 74 ASN A O 1
ATOM 572 N N . LEU A 1 75 ? -1.002 -12.829 -16.963 1.00 93.06 75 LEU A N 1
ATOM 57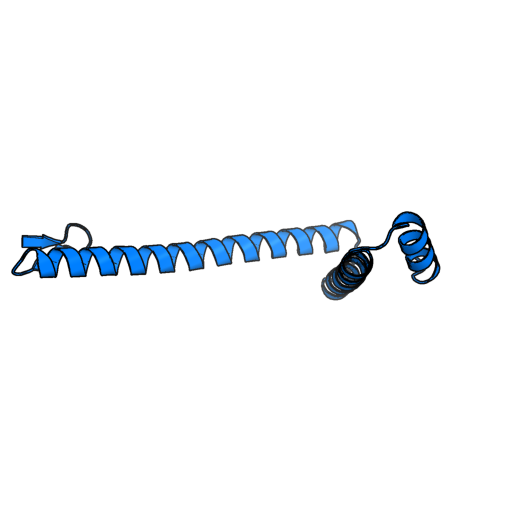3 C CA . LEU A 1 75 ? -0.395 -14.152 -16.795 1.00 93.06 75 LEU A CA 1
ATOM 574 C C . LEU A 1 75 ? -1.246 -15.088 -15.924 1.00 93.06 75 LEU A C 1
ATOM 576 O O . LEU A 1 75 ? -1.037 -16.304 -15.944 1.00 93.06 75 LEU A O 1
ATOM 580 N N . ILE A 1 76 ? -2.222 -14.561 -15.177 1.00 92.19 76 ILE A N 1
ATOM 581 C CA . ILE A 1 76 ? -3.104 -15.368 -14.328 1.00 92.19 76 ILE A CA 1
ATOM 582 C C . ILE A 1 76 ? -3.882 -16.366 -15.199 1.00 92.19 76 ILE A C 1
ATOM 584 O O . ILE A 1 76 ? -4.629 -15.998 -16.101 1.00 92.19 76 ILE A O 1
ATOM 588 N N . GLY A 1 77 ? -3.7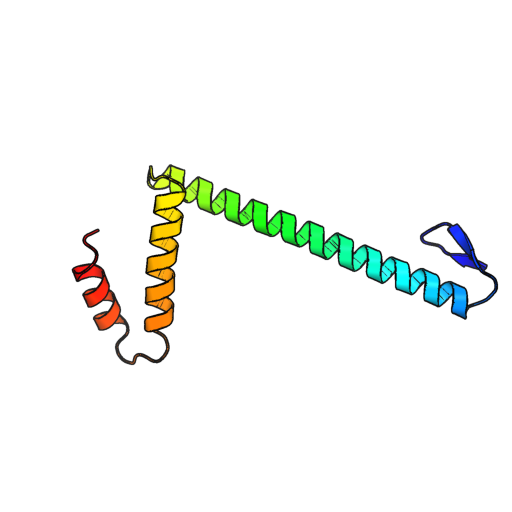20 -17.661 -14.910 1.00 86.75 77 GLY A N 1
ATOM 589 C CA . GLY A 1 77 ? -4.411 -18.741 -15.624 1.00 86.75 77 GLY A CA 1
ATOM 590 C C . GLY A 1 77 ? -3.801 -19.121 -16.978 1.00 86.75 77 GLY A C 1
ATOM 591 O O . GLY A 1 77 ? -4.347 -19.992 -17.656 1.00 86.75 77 GLY A O 1
ATOM 592 N N . LYS A 1 78 ? -2.672 -18.521 -17.375 1.00 90.94 78 LYS A N 1
ATOM 593 C CA . LYS A 1 78 ? -1.918 -18.937 -18.564 1.00 90.94 78 LYS A CA 1
ATOM 594 C C . LYS A 1 78 ? -1.082 -20.178 -18.261 1.00 90.94 78 LYS A C 1
ATOM 596 O O . LYS A 1 78 ? -0.445 -20.272 -17.216 1.00 90.94 78 LYS A O 1
ATOM 601 N N . SER A 1 79 ? -1.081 -21.134 -19.188 1.00 90.19 79 SER A N 1
ATOM 602 C CA . SER A 1 79 ? -0.315 -22.378 -19.052 1.00 90.19 79 SER A CA 1
ATOM 603 C C . SER A 1 79 ? 1.166 -22.210 -19.391 1.00 90.19 79 SER A C 1
ATOM 605 O O . SER A 1 79 ? 1.996 -22.893 -18.801 1.00 90.19 79 SER A O 1
ATOM 607 N N . ASP A 1 80 ? 1.498 -21.309 -20.321 1.00 92.44 80 ASP A N 1
ATOM 608 C CA . ASP A 1 80 ? 2.876 -21.022 -20.732 1.00 92.44 80 ASP A CA 1
ATOM 609 C C . ASP A 1 80 ? 3.237 -19.568 -20.414 1.00 92.44 80 ASP A C 1
ATOM 611 O O . ASP A 1 80 ? 3.202 -18.669 -21.252 1.00 92.44 80 ASP A O 1
ATOM 615 N N . VAL A 1 81 ? 3.537 -19.344 -19.139 1.00 93.06 81 VAL A N 1
ATOM 616 C CA . VAL A 1 81 ? 3.897 -18.029 -18.598 1.00 93.06 81 VAL A CA 1
ATOM 617 C C . VAL A 1 81 ? 5.194 -17.501 -19.222 1.00 93.06 81 VAL A C 1
ATOM 619 O O . VAL A 1 81 ? 5.330 -16.299 -19.440 1.00 93.06 81 VAL A O 1
ATOM 622 N N . SER A 1 82 ? 6.147 -18.385 -19.524 1.00 91.62 82 SER A N 1
ATOM 623 C CA . SER A 1 82 ? 7.450 -17.997 -20.067 1.00 91.62 82 SER A CA 1
ATOM 624 C C . SER A 1 82 ? 7.330 -17.414 -21.473 1.00 91.62 82 SER A C 1
ATOM 626 O O . SER A 1 82 ? 7.903 -16.356 -21.732 1.00 91.62 82 SER A O 1
ATOM 628 N N . ALA A 1 83 ? 6.546 -18.046 -22.352 1.00 92.50 83 ALA A N 1
ATOM 629 C CA . ALA A 1 83 ? 6.319 -17.535 -23.702 1.00 92.50 83 ALA A CA 1
ATOM 630 C C . ALA A 1 83 ? 5.644 -16.149 -23.701 1.00 92.50 83 ALA A C 1
ATOM 632 O O . ALA A 1 83 ? 6.051 -15.261 -24.453 1.00 92.50 83 ALA A O 1
ATOM 633 N N . GLU A 1 84 ? 4.661 -15.941 -22.822 1.00 91.94 84 GLU A N 1
ATOM 634 C CA . GLU A 1 84 ? 3.934 -14.669 -22.684 1.00 91.94 84 GLU A CA 1
ATOM 635 C C . GLU A 1 84 ? 4.858 -13.534 -22.196 1.00 91.94 84 GLU A C 1
ATOM 637 O O . GLU A 1 84 ? 4.820 -12.422 -22.728 1.00 91.94 84 GLU A O 1
ATOM 642 N N . ILE A 1 85 ? 5.749 -13.815 -21.234 1.00 91.38 85 ILE A N 1
ATOM 643 C CA . ILE A 1 85 ? 6.758 -12.846 -20.770 1.00 91.38 85 ILE A CA 1
ATOM 644 C C . ILE A 1 85 ? 7.744 -12.508 -21.893 1.00 91.38 85 ILE A C 1
ATOM 646 O O . ILE A 1 85 ? 8.041 -11.334 -22.115 1.00 91.38 85 ILE A O 1
ATOM 650 N N . GLU A 1 86 ? 8.251 -13.506 -22.622 1.00 92.00 86 GLU A N 1
ATOM 651 C CA . GLU A 1 86 ? 9.165 -13.261 -23.742 1.00 92.00 86 GLU A CA 1
ATOM 652 C C . GLU A 1 8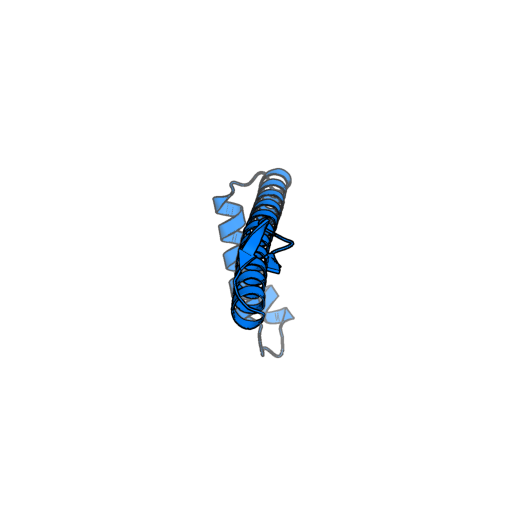6 ? 8.529 -12.405 -24.837 1.00 92.00 86 GLU A C 1
ATOM 654 O O . GLU A 1 86 ? 9.181 -11.524 -25.401 1.00 92.00 86 GLU A O 1
ATOM 659 N N . GLU A 1 87 ? 7.269 -12.671 -25.174 1.00 91.25 87 GLU A N 1
ATOM 660 C CA . GLU A 1 87 ? 6.541 -11.878 -26.156 1.00 91.25 87 GLU A CA 1
ATOM 661 C C . GLU A 1 87 ? 6.358 -10.434 -25.679 1.00 91.25 87 GLU A C 1
ATOM 663 O O . GLU A 1 87 ? 6.570 -9.493 -26.450 1.00 91.25 87 GLU A O 1
ATOM 668 N N . TRP A 1 88 ? 6.034 -10.242 -24.401 1.00 91.75 88 TRP A N 1
ATOM 669 C CA . TRP A 1 88 ? 5.911 -8.916 -23.811 1.00 91.75 88 TRP A CA 1
ATOM 670 C C . TRP A 1 88 ? 7.238 -8.140 -23.834 1.00 91.75 88 TRP A C 1
ATOM 672 O O . TRP A 1 88 ? 7.253 -6.987 -24.274 1.00 91.75 88 TRP A O 1
ATOM 682 N N . LEU A 1 89 ? 8.354 -8.786 -23.471 1.00 89.06 89 LEU A N 1
ATOM 683 C CA . LEU A 1 89 ? 9.706 -8.209 -23.532 1.00 89.06 89 LEU A CA 1
ATOM 684 C C . LEU A 1 89 ? 10.133 -7.863 -24.966 1.00 89.06 89 LEU A C 1
ATOM 686 O O . LEU A 1 89 ? 10.814 -6.870 -25.190 1.00 89.06 89 LEU A O 1
ATOM 690 N N . LYS A 1 90 ? 9.719 -8.643 -25.973 1.00 91.12 90 LYS A N 1
ATOM 691 C CA . LYS A 1 90 ? 9.998 -8.320 -27.387 1.00 91.12 90 LYS A CA 1
ATOM 692 C C . LYS A 1 90 ? 9.268 -7.054 -27.848 1.00 91.12 90 LYS A C 1
ATOM 694 O O . LYS A 1 90 ? 9.772 -6.345 -28.719 1.00 91.12 90 LYS A O 1
ATOM 699 N N . ARG A 1 91 ? 8.080 -6.782 -27.294 1.00 85.81 91 ARG A N 1
ATOM 700 C CA . ARG A 1 91 ? 7.264 -5.596 -27.615 1.00 85.81 91 ARG A CA 1
ATOM 701 C C . ARG A 1 91 ? 7.751 -4.344 -26.882 1.00 85.81 91 ARG A C 1
ATOM 703 O O . ARG A 1 91 ? 7.737 -3.265 -27.469 1.00 85.81 91 ARG A O 1
ATOM 710 N N . HIS A 1 92 ? 8.211 -4.498 -25.644 1.00 75.81 92 HIS A N 1
ATOM 711 C CA . HIS A 1 92 ? 8.747 -3.420 -24.817 1.00 75.81 92 HIS A CA 1
ATOM 712 C C . HIS A 1 92 ? 10.270 -3.498 -24.875 1.00 75.81 92 HIS A C 1
ATOM 714 O O . HIS A 1 92 ? 10.888 -4.217 -24.099 1.00 75.81 92 HIS A O 1
ATOM 720 N N . ARG A 1 93 ? 10.877 -2.812 -25.854 1.00 60.91 93 ARG A N 1
ATOM 721 C CA . ARG A 1 93 ? 12.340 -2.706 -25.968 1.00 60.91 93 ARG A CA 1
ATOM 722 C C . ARG A 1 93 ? 12.905 -2.009 -24.724 1.00 60.91 93 ARG A C 1
ATOM 724 O O . ARG A 1 93 ? 12.988 -0.783 -24.712 1.00 60.91 93 ARG A O 1
ATOM 731 N N . PHE A 1 94 ? 13.261 -2.791 -23.713 1.00 55.28 94 PHE A N 1
ATOM 732 C CA . PHE A 1 94 ? 14.183 -2.380 -22.659 1.00 55.28 94 PHE A CA 1
ATOM 733 C C . PHE A 1 94 ? 15.605 -2.260 -23.215 1.00 55.28 94 PHE A C 1
ATOM 735 O O . PHE A 1 94 ? 15.957 -3.049 -24.126 1.00 55.28 94 PHE A O 1
#

Secondary structure (DSSP, 8-state):
-B-TTT--B-SSHHHHHHHHHHHHHHHHHHHHHHHHHHHHHHHHHHHHHHHHHHT--HHHHHHHHHHHHHHHHHHTT-S-HHHHHHHHHHHS--

Sequence (94 aa):
MQCPVCGREVNDEAELMACLTNHMREEATRQAKEMQRVYLMMMASQLTMACVTTHSTPQDVVGTFGEVYGLLENLIGKSDVSAEIEEWLKRHRF

Radius of gyration: 25.06 Å; chains: 1; bounding box: 42×33×66 Å

Foldseek 3Di:
DAAPPPRDDDDDPVRNVVVVVVVVVVVVVVVVVVVVVVVVVVVVVVLVVVCVVVVHDSVVVVVVVVLVVVLVVVLVPDPCNPVSVVVSCVVDPD